Protein AF-A0A377UPU6-F1 (afdb_monomer)

Organism: Klebsiella pneumoniae (NCBI:txid573)

Structure (mmCIF, N/CA/C/O backbone):
data_AF-A0A377UPU6-F1
#
_entry.id   AF-A0A377UPU6-F1
#
loop_
_atom_site.group_PDB
_atom_site.id
_atom_site.type_symbol
_atom_site.label_atom_id
_atom_site.label_alt_id
_atom_site.label_comp_id
_atom_site.label_asym_id
_atom_site.label_entity_id
_atom_site.label_seq_id
_atom_site.pdbx_PDB_ins_code
_atom_site.Cartn_x
_atom_site.Cartn_y
_atom_site.Cartn_z
_atom_site.occupancy
_atom_site.B_iso_or_equiv
_atom_site.auth_seq_id
_atom_site.auth_comp_id
_atom_site.auth_asym_id
_atom_site.auth_atom_id
_atom_site.pdbx_PDB_model_num
ATOM 1 N N . MET A 1 1 ? 41.171 -8.285 -14.280 1.00 63.84 1 MET A N 1
ATOM 2 C CA . MET A 1 1 ? 39.808 -8.082 -14.825 1.00 63.84 1 MET A CA 1
ATOM 3 C C . MET A 1 1 ? 38.828 -9.268 -14.701 1.00 63.84 1 MET A C 1
ATOM 5 O O . MET A 1 1 ? 37.640 -8.982 -14.798 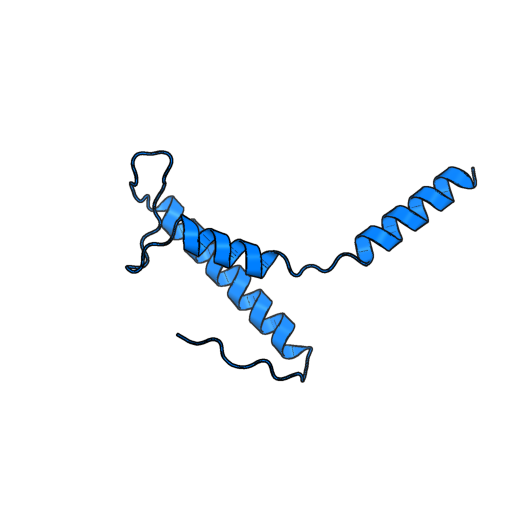1.00 63.84 1 MET A O 1
ATOM 9 N N . PRO A 1 2 ? 39.206 -10.543 -14.436 1.00 83.31 2 PRO A N 1
ATOM 10 C CA . PRO A 1 2 ? 38.221 -11.637 -14.441 1.00 83.31 2 PRO A CA 1
ATOM 11 C C . PRO A 1 2 ? 37.348 -11.668 -13.176 1.00 83.31 2 PRO A C 1
ATOM 13 O O . PRO A 1 2 ? 36.171 -11.991 -13.254 1.00 83.31 2 PRO A O 1
ATOM 16 N N . LEU A 1 3 ? 37.885 -11.244 -12.022 1.00 79.19 3 LEU A N 1
ATOM 17 C CA . LEU A 1 3 ? 37.156 -11.245 -10.748 1.00 79.19 3 LEU A CA 1
ATOM 18 C C . LEU A 1 3 ? 35.945 -10.294 -10.759 1.00 79.19 3 LEU A C 1
ATOM 20 O O . LEU A 1 3 ? 34.884 -10.640 -10.259 1.00 79.19 3 LEU A O 1
ATOM 24 N N . ARG A 1 4 ? 36.074 -9.114 -11.380 1.00 83.38 4 ARG A N 1
ATOM 25 C CA . ARG A 1 4 ? 34.969 -8.145 -11.500 1.00 83.38 4 ARG A CA 1
ATOM 26 C C . ARG A 1 4 ? 33.862 -8.657 -12.426 1.00 83.38 4 ARG A C 1
ATOM 28 O O . ARG A 1 4 ? 32.691 -8.500 -12.106 1.00 83.38 4 ARG A O 1
ATOM 35 N N . ALA A 1 5 ? 34.237 -9.298 -13.536 1.00 83.25 5 ALA A N 1
ATOM 36 C CA . ALA A 1 5 ? 33.288 -9.913 -14.461 1.00 83.25 5 ALA A CA 1
ATOM 37 C C . ALA A 1 5 ? 32.553 -11.098 -13.812 1.00 83.25 5 ALA A C 1
ATOM 39 O O . ALA A 1 5 ? 31.339 -11.207 -13.936 1.00 83.25 5 ALA A O 1
ATOM 40 N N . LEU A 1 6 ? 33.267 -11.932 -13.050 1.00 85.38 6 LEU A N 1
ATOM 41 C CA . LEU A 1 6 ? 32.685 -13.057 -12.320 1.00 85.38 6 LEU A CA 1
ATOM 42 C C . LEU A 1 6 ? 31.689 -12.592 -11.247 1.00 85.38 6 LEU A C 1
ATOM 44 O O . LEU A 1 6 ? 30.578 -13.109 -11.177 1.00 85.38 6 LEU A O 1
ATOM 48 N N . VAL A 1 7 ? 32.047 -11.571 -10.461 1.00 93.25 7 VAL A N 1
ATOM 49 C CA . VAL A 1 7 ? 31.134 -10.976 -9.471 1.00 93.25 7 VAL A CA 1
ATOM 50 C C . VAL A 1 7 ? 29.891 -10.398 -10.151 1.00 93.25 7 VAL A C 1
ATOM 52 O O . VAL A 1 7 ? 28.784 -10.638 -9.676 1.00 93.25 7 VAL A O 1
ATOM 55 N N . ALA A 1 8 ? 30.040 -9.700 -11.281 1.00 87.94 8 ALA A N 1
ATOM 56 C CA . ALA A 1 8 ? 28.899 -9.169 -12.026 1.00 87.94 8 ALA A CA 1
ATOM 57 C C . ALA A 1 8 ? 27.969 -10.287 -12.530 1.00 87.94 8 ALA A C 1
ATOM 59 O O . ALA A 1 8 ? 26.764 -10.213 -12.309 1.00 87.94 8 ALA A O 1
ATOM 60 N N . VAL A 1 9 ? 28.516 -11.357 -13.121 1.00 90.69 9 VAL A N 1
ATOM 61 C CA . VAL A 1 9 ? 27.728 -12.510 -13.598 1.00 90.69 9 VAL A CA 1
ATOM 62 C C . VAL A 1 9 ? 26.986 -13.192 -12.450 1.00 90.69 9 VAL A C 1
ATOM 64 O O . VAL A 1 9 ? 25.798 -13.486 -12.586 1.00 90.69 9 VAL A O 1
ATOM 67 N N . ILE A 1 10 ? 27.642 -13.398 -11.305 1.00 92.38 10 ILE A N 1
ATOM 68 C CA . ILE A 1 10 ? 27.007 -14.000 -10.125 1.00 92.38 10 ILE A CA 1
ATOM 69 C C . ILE A 1 10 ? 25.863 -13.112 -9.625 1.00 92.38 10 ILE A C 1
ATOM 71 O O . ILE A 1 10 ? 24.751 -13.601 -9.446 1.00 92.38 10 ILE A O 1
ATOM 75 N N . VAL A 1 11 ? 26.093 -11.805 -9.461 1.00 91.25 11 VAL A N 1
ATOM 76 C CA . VAL A 1 11 ? 25.066 -10.866 -8.979 1.00 91.25 11 VAL A CA 1
ATOM 77 C C . VAL A 1 11 ? 23.874 -10.809 -9.933 1.00 91.25 11 VAL A C 1
ATOM 79 O O . VAL A 1 11 ? 22.732 -10.919 -9.488 1.00 91.25 11 VAL A O 1
ATOM 82 N N . THR A 1 12 ? 24.107 -10.698 -11.243 1.00 88.75 12 THR A N 1
ATOM 83 C CA . THR A 1 12 ? 23.019 -10.660 -12.228 1.00 88.75 12 THR A CA 1
ATOM 84 C C . THR A 1 12 ? 22.230 -11.970 -12.245 1.00 88.75 12 THR A C 1
ATOM 86 O O . THR A 1 12 ? 21.002 -11.938 -12.269 1.00 88.75 12 THR A O 1
ATOM 89 N N . THR A 1 13 ? 22.905 -13.120 -12.163 1.00 86.31 13 THR A N 1
ATOM 90 C CA . THR A 1 13 ? 22.239 -14.434 -12.148 1.00 86.31 13 THR A CA 1
ATOM 91 C C . THR A 1 13 ? 21.401 -14.624 -10.882 1.00 86.31 13 THR A C 1
ATOM 93 O O . THR A 1 13 ? 20.253 -15.060 -10.961 1.00 86.31 13 THR A O 1
ATOM 96 N N . VAL A 1 14 ? 21.929 -14.230 -9.718 1.00 86.62 14 VAL A N 1
ATOM 97 C CA . VAL A 1 14 ? 21.212 -14.304 -8.435 1.00 86.62 14 VAL A CA 1
ATOM 98 C C . VAL A 1 14 ? 19.978 -13.399 -8.434 1.00 86.62 14 VAL A C 1
ATOM 100 O O . VAL A 1 14 ? 18.908 -13.846 -8.032 1.00 86.62 14 VAL A O 1
ATOM 103 N N . VAL A 1 15 ? 20.079 -12.163 -8.939 1.00 84.75 15 VAL A N 1
ATOM 104 C CA . VAL A 1 15 ? 18.944 -11.219 -9.021 1.00 84.75 15 VAL A CA 1
ATOM 105 C C . VAL A 1 15 ? 17.809 -11.752 -9.902 1.00 84.75 15 VAL A C 1
ATOM 107 O O . VAL A 1 15 ? 16.638 -11.533 -9.593 1.00 84.75 15 VAL A O 1
ATOM 110 N N . MET A 1 16 ? 18.133 -12.480 -10.972 1.00 80.06 16 MET A N 1
AT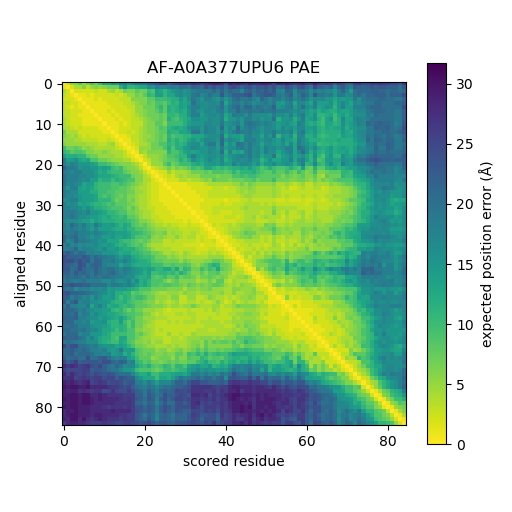OM 111 C CA . MET A 1 16 ? 17.130 -13.081 -11.857 1.00 80.06 16 MET A CA 1
ATOM 112 C C . MET A 1 16 ? 16.452 -14.319 -11.250 1.00 80.06 16 MET A C 1
ATOM 114 O O . MET A 1 16 ? 15.332 -14.638 -11.643 1.00 80.06 16 MET A O 1
ATOM 118 N N . LEU A 1 17 ? 17.091 -14.990 -10.282 1.00 78.12 17 LEU A N 1
ATOM 119 C CA . LEU A 1 17 ? 16.547 -16.176 -9.611 1.00 78.12 17 LEU A CA 1
ATOM 120 C C . LEU A 1 17 ? 15.634 -15.865 -8.411 1.00 78.12 17 LEU A C 1
ATOM 122 O O . LEU A 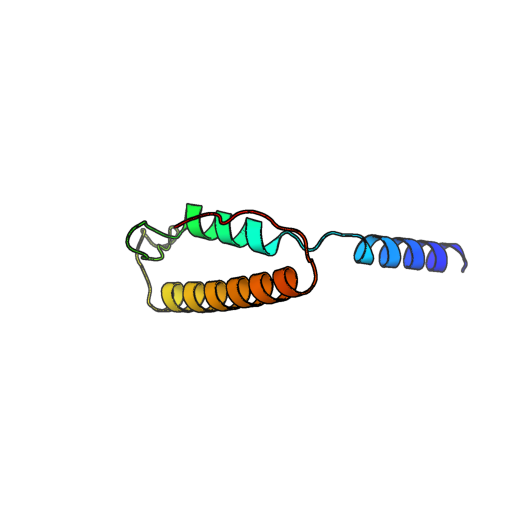1 17 ? 15.007 -16.785 -7.887 1.00 78.12 17 LEU A O 1
ATOM 126 N N . VAL A 1 18 ? 15.535 -14.610 -7.958 1.00 78.19 18 VAL A N 1
ATOM 127 C CA . VAL A 1 18 ? 14.688 -14.260 -6.804 1.00 78.19 18 VAL A CA 1
ATOM 128 C C . VAL A 1 18 ? 13.198 -14.359 -7.179 1.00 78.19 18 VAL A C 1
ATOM 130 O O . VAL A 1 18 ? 12.741 -13.634 -8.070 1.00 78.19 18 VAL A O 1
ATOM 133 N N . PRO A 1 19 ? 12.392 -15.191 -6.488 1.00 70.25 19 PRO A N 1
ATOM 134 C CA . PRO A 1 19 ? 10.956 -15.268 -6.736 1.00 70.25 19 PRO A CA 1
ATOM 135 C C . PRO A 1 19 ? 10.251 -13.942 -6.408 1.00 70.25 19 PRO A C 1
ATOM 137 O O . PRO A 1 19 ? 10.332 -13.440 -5.289 1.00 70.25 19 PRO A O 1
ATOM 140 N N . ARG A 1 20 ? 9.475 -13.400 -7.356 1.00 69.25 20 ARG A N 1
ATOM 141 C CA . ARG A 1 20 ? 8.675 -12.165 -7.188 1.00 69.25 20 ARG A CA 1
ATOM 142 C C . ARG A 1 20 ? 7.328 -12.383 -6.467 1.00 69.25 20 ARG A C 1
ATOM 144 O O . ARG A 1 20 ? 6.354 -11.696 -6.752 1.00 69.25 20 ARG A O 1
ATOM 151 N N . ALA A 1 21 ? 7.250 -13.314 -5.517 1.00 66.50 21 ALA A N 1
ATOM 152 C CA . ALA A 1 21 ? 5.999 -13.656 -4.817 1.00 66.50 21 ALA A CA 1
ATOM 153 C C . ALA A 1 21 ? 5.633 -12.701 -3.654 1.00 66.50 21 ALA A C 1
ATOM 155 O O . ALA A 1 21 ? 4.689 -12.942 -2.902 1.00 66.50 21 ALA A O 1
ATOM 156 N N . TRP A 1 22 ? 6.377 -11.608 -3.464 1.00 70.88 22 TRP A N 1
ATOM 157 C CA . TRP A 1 22 ? 6.189 -10.713 -2.315 1.00 70.88 22 TRP A CA 1
ATOM 158 C C . TRP A 1 22 ? 4.986 -9.771 -2.440 1.00 70.88 22 TRP A C 1
ATOM 160 O O . TRP A 1 22 ? 4.534 -9.239 -1.433 1.00 70.88 22 TRP A O 1
ATOM 170 N N . ALA A 1 23 ? 4.454 -9.555 -3.646 1.00 70.81 23 ALA A N 1
ATOM 171 C CA . ALA A 1 23 ? 3.359 -8.605 -3.855 1.00 70.81 23 ALA A CA 1
ATOM 172 C C . ALA A 1 23 ? 2.059 -9.052 -3.161 1.00 70.81 23 ALA A C 1
ATOM 174 O O . ALA A 1 23 ? 1.421 -8.252 -2.480 1.00 70.81 23 ALA A O 1
ATOM 175 N N . ASP A 1 24 ? 1.705 -10.335 -3.274 1.00 71.81 24 ASP A N 1
ATOM 176 C CA . ASP A 1 24 ? 0.520 -10.898 -2.618 1.00 71.81 24 ASP A CA 1
ATOM 177 C C . ASP A 1 24 ?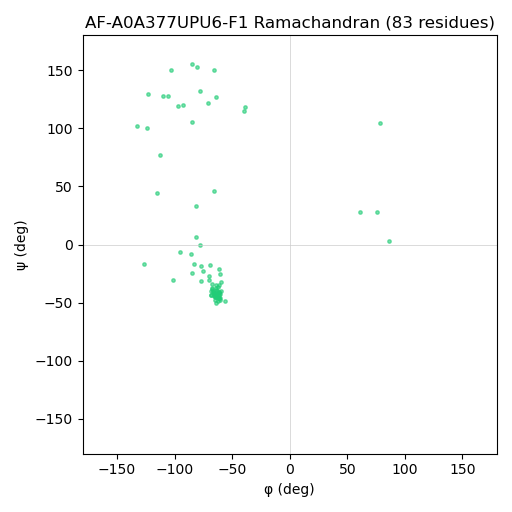 0.639 -10.871 -1.096 1.00 71.81 24 ASP A C 1
ATOM 179 O O . ASP A 1 24 ? -0.272 -10.430 -0.400 1.00 71.81 24 ASP A O 1
ATOM 183 N N . THR A 1 25 ? 1.794 -11.276 -0.569 1.00 81.56 25 THR A N 1
ATOM 184 C CA . THR A 1 25 ? 2.029 -11.279 0.881 1.00 81.56 25 THR A CA 1
ATOM 185 C C . THR A 1 25 ? 2.080 -9.866 1.464 1.00 81.56 25 THR A C 1
ATOM 187 O O . THR A 1 25 ? 1.618 -9.651 2.585 1.00 81.56 25 THR A O 1
ATOM 190 N N . ALA A 1 26 ? 2.589 -8.883 0.715 1.00 83.62 26 ALA A N 1
ATOM 191 C CA . ALA A 1 26 ? 2.567 -7.480 1.117 1.00 83.62 26 ALA A CA 1
ATOM 192 C C . ALA A 1 26 ? 1.139 -6.911 1.156 1.00 83.62 26 ALA A C 1
ATOM 194 O O . ALA A 1 26 ? 0.805 -6.194 2.099 1.00 83.62 26 ALA A O 1
ATOM 195 N N . TRP A 1 27 ? 0.286 -7.264 0.187 1.00 84.44 27 TRP A N 1
ATOM 196 C CA . TRP A 1 27 ? -1.119 -6.848 0.179 1.00 84.44 27 TRP A CA 1
ATOM 197 C C . TRP A 1 27 ? -1.911 -7.437 1.351 1.00 84.44 27 TRP A C 1
ATOM 199 O O . TRP A 1 27 ? -2.628 -6.706 2.032 1.00 84.44 27 TRP A O 1
ATOM 209 N N . GLU A 1 28 ? -1.740 -8.727 1.652 1.00 86.69 28 GLU A N 1
ATOM 210 C CA . GLU A 1 28 ? -2.397 -9.346 2.813 1.00 86.69 28 GLU A CA 1
ATOM 211 C C . GLU A 1 28 ? -1.955 -8.700 4.134 1.00 86.69 28 GLU A C 1
ATOM 213 O O . GLU A 1 28 ? -2.785 -8.402 4.993 1.00 86.69 28 GLU A O 1
ATOM 218 N N . ARG A 1 29 ? -0.661 -8.384 4.275 1.00 87.12 29 ARG A N 1
ATOM 219 C CA . ARG A 1 29 ? -0.145 -7.643 5.439 1.00 87.12 29 ARG A CA 1
ATOM 220 C C . ARG A 1 29 ? -0.700 -6.224 5.528 1.00 87.12 29 ARG A C 1
ATOM 222 O O . ARG A 1 29 ? -0.961 -5.751 6.631 1.00 87.12 29 ARG A O 1
ATOM 229 N N . TYR A 1 30 ? -0.869 -5.551 4.391 1.00 87.12 30 TYR A N 1
ATOM 230 C CA . TYR A 1 30 ? -1.468 -4.220 4.335 1.00 87.12 30 TYR A CA 1
ATOM 231 C C . TYR A 1 30 ? -2.928 -4.258 4.799 1.00 87.12 30 TYR A C 1
ATOM 233 O O . TYR A 1 30 ? -3.292 -3.514 5.710 1.00 87.12 30 TYR A O 1
ATOM 241 N N . LYS A 1 31 ? -3.737 -5.179 4.256 1.00 87.12 31 LYS A N 1
ATOM 242 C CA . LYS A 1 31 ? -5.128 -5.369 4.692 1.00 87.12 31 LYS A CA 1
ATOM 243 C C . LYS A 1 31 ? -5.209 -5.659 6.188 1.00 87.12 31 LYS A C 1
ATOM 245 O O . LYS A 1 31 ? -5.938 -4.977 6.892 1.00 87.12 31 LYS A O 1
ATOM 250 N N . ALA A 1 32 ? -4.396 -6.592 6.685 1.00 87.88 32 ALA A N 1
ATOM 251 C CA . ALA A 1 32 ? -4.401 -6.979 8.095 1.00 87.88 32 ALA A CA 1
ATOM 252 C C . ALA A 1 32 ? -4.074 -5.827 9.062 1.00 87.88 32 ALA A C 1
ATOM 254 O O . ALA A 1 32 ? -4.458 -5.883 10.227 1.00 87.88 32 ALA A O 1
ATOM 255 N N . ARG A 1 33 ? -3.340 -4.804 8.606 1.00 85.62 33 ARG A N 1
ATOM 256 C CA . ARG A 1 33 ? -2.884 -3.703 9.463 1.00 85.62 33 ARG A CA 1
ATOM 257 C C . ARG A 1 33 ? -3.709 -2.427 9.322 1.00 85.62 33 ARG A C 1
ATOM 259 O O . ARG A 1 33 ? -3.799 -1.682 10.291 1.00 85.62 33 ARG A O 1
ATOM 266 N N . PHE A 1 34 ? -4.275 -2.170 8.144 1.00 85.81 34 PHE A N 1
ATOM 267 C CA . PHE A 1 34 ? -4.896 -0.880 7.827 1.00 85.81 34 PHE A CA 1
ATOM 268 C C . PHE A 1 34 ? -6.336 -0.984 7.326 1.00 85.81 34 PHE A C 1
ATOM 270 O O . PHE A 1 34 ? -7.032 0.028 7.335 1.00 85.81 34 PHE A O 1
ATOM 277 N N . MET A 1 35 ? -6.795 -2.161 6.887 1.00 86.25 35 MET A N 1
ATOM 278 C CA . MET A 1 35 ? -8.156 -2.346 6.384 1.00 86.25 35 MET A CA 1
ATOM 279 C C . MET A 1 35 ? -9.055 -2.901 7.483 1.00 86.25 35 MET A C 1
ATOM 281 O O . MET A 1 35 ? -8.841 -3.992 8.007 1.00 86.25 35 MET A O 1
ATOM 285 N N . MET A 1 36 ? -10.079 -2.129 7.813 1.00 85.88 36 MET A N 1
ATOM 286 C CA . MET A 1 36 ? -11.121 -2.501 8.756 1.00 85.88 36 MET A CA 1
ATOM 287 C C . MET A 1 36 ? -12.213 -3.328 8.023 1.00 85.88 36 MET A C 1
ATOM 289 O O . MET A 1 36 ? -12.326 -3.218 6.796 1.00 85.88 36 MET A O 1
ATOM 293 N N . PRO A 1 37 ? -12.999 -4.195 8.701 1.00 82.75 37 PRO A N 1
ATOM 294 C CA . PRO A 1 37 ? -13.963 -5.089 8.034 1.00 82.75 37 PRO A CA 1
ATOM 295 C C . PRO A 1 37 ? -15.072 -4.383 7.241 1.00 82.75 37 PRO A C 1
ATOM 297 O O . PRO A 1 37 ? -15.674 -4.979 6.354 1.00 82.75 37 PRO A O 1
ATOM 300 N N . ASP A 1 38 ?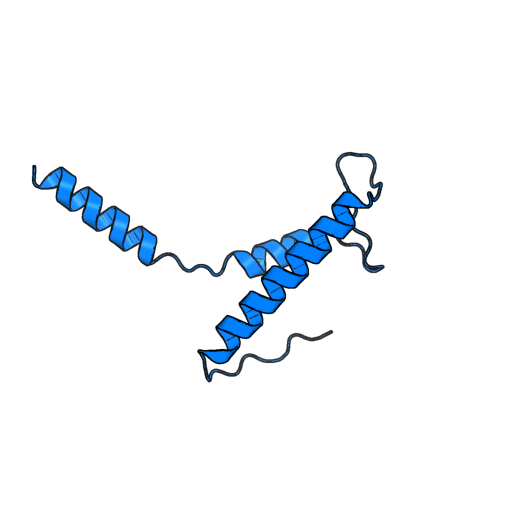 -15.332 -3.115 7.548 1.00 83.62 38 ASP A N 1
ATOM 301 C CA . ASP A 1 38 ? -16.245 -2.217 6.833 1.00 83.62 38 ASP A CA 1
ATOM 302 C C . ASP A 1 38 ? -15.647 -1.656 5.523 1.00 83.62 38 ASP A C 1
ATOM 304 O O . ASP A 1 38 ? -16.307 -0.900 4.814 1.00 83.62 38 ASP A O 1
ATOM 308 N N . GLY A 1 39 ? -14.401 -2.014 5.188 1.00 81.62 39 GLY A N 1
ATOM 309 C CA . GLY A 1 39 ? -13.683 -1.546 4.000 1.00 81.62 39 GLY A CA 1
ATOM 310 C C . GLY A 1 39 ? -12.951 -0.218 4.197 1.00 81.62 39 GLY A C 1
ATOM 311 O O . GLY A 1 39 ? -12.337 0.300 3.260 1.00 81.62 39 GLY A O 1
ATOM 312 N N . ARG A 1 40 ? -12.980 0.336 5.412 1.00 85.25 40 ARG A N 1
ATOM 313 C CA . ARG A 1 40 ? -12.341 1.606 5.742 1.00 85.25 40 ARG A CA 1
ATOM 314 C C . ARG A 1 40 ? -10.834 1.419 5.929 1.00 85.25 40 ARG A C 1
ATOM 316 O O . ARG A 1 40 ? -10.387 0.532 6.653 1.00 85.25 40 ARG A O 1
ATOM 323 N N . ILE A 1 41 ? -10.048 2.292 5.299 1.00 85.06 41 ILE A N 1
ATOM 324 C CA . ILE A 1 41 ? -8.590 2.328 5.466 1.00 85.06 41 ILE A CA 1
ATOM 325 C C . ILE A 1 41 ? -8.234 3.310 6.571 1.00 85.06 41 ILE A C 1
ATOM 327 O O . ILE A 1 41 ? -8.563 4.495 6.479 1.00 85.06 41 ILE A O 1
ATOM 331 N N . ILE A 1 42 ? -7.585 2.822 7.619 1.00 84.81 42 ILE A N 1
ATOM 332 C CA . ILE A 1 42 ? -7.283 3.590 8.823 1.00 84.81 42 ILE A CA 1
ATOM 333 C C . ILE A 1 42 ? -5.807 3.954 8.864 1.00 84.81 42 ILE A C 1
ATOM 335 O O . ILE A 1 42 ? -4.938 3.087 8.767 1.00 84.81 42 ILE A O 1
ATOM 339 N N . ASP A 1 43 ? -5.535 5.244 9.055 1.00 80.00 43 ASP A N 1
ATOM 340 C CA . ASP A 1 43 ? -4.191 5.724 9.339 1.00 80.00 43 ASP A CA 1
ATOM 341 C C . ASP A 1 43 ? -3.907 5.628 10.845 1.00 80.00 43 ASP A C 1
ATOM 343 O O . ASP A 1 43 ? -4.401 6.414 11.659 1.00 80.00 43 ASP A O 1
ATOM 347 N N . THR A 1 44 ? -3.088 4.647 11.219 1.00 78.38 44 THR A N 1
ATOM 348 C CA . THR A 1 44 ? -2.677 4.421 12.610 1.00 78.38 44 THR A CA 1
ATOM 349 C C . THR A 1 44 ? -1.745 5.505 13.157 1.00 78.38 44 THR A C 1
ATOM 351 O O . THR A 1 44 ? -1.575 5.592 14.371 1.00 78.38 44 THR A O 1
ATOM 354 N N . ALA A 1 45 ? -1.115 6.314 12.298 1.00 76.75 45 ALA A N 1
ATOM 355 C CA . ALA A 1 45 ? -0.189 7.366 12.716 1.00 76.75 45 ALA A CA 1
ATOM 356 C C . ALA A 1 45 ? -0.904 8.675 13.088 1.00 76.75 45 ALA A C 1
ATOM 358 O O . ALA A 1 45 ? -0.381 9.437 13.898 1.00 76.75 45 ALA A O 1
ATOM 359 N N . ASN A 1 46 ? -2.109 8.916 12.558 1.00 77.44 46 ASN A N 1
ATOM 360 C CA . ASN A 1 46 ? -2.855 10.162 12.758 1.00 77.44 46 ASN A CA 1
ATOM 361 C C . ASN A 1 46 ? -4.176 9.958 13.530 1.00 77.44 46 ASN A C 1
ATOM 363 O O . ASN A 1 46 ? -5.226 10.475 13.155 1.00 77.44 46 ASN A O 1
ATOM 367 N N . GLY A 1 47 ? -4.144 9.162 14.605 1.00 77.75 47 GLY A N 1
ATOM 368 C CA . GLY A 1 47 ? -5.297 8.988 15.500 1.00 77.75 47 GLY A CA 1
ATOM 369 C C . GLY A 1 47 ? -6.417 8.095 14.955 1.00 77.75 47 GLY A C 1
ATOM 370 O O . GLY A 1 47 ? -7.573 8.271 15.331 1.00 77.75 47 GLY A O 1
ATOM 371 N N . ASN A 1 48 ? -6.096 7.132 14.084 1.00 76.94 48 ASN A N 1
ATOM 372 C CA . ASN A 1 48 ? -7.052 6.199 13.473 1.00 76.94 48 ASN A CA 1
ATOM 373 C C . ASN A 1 48 ? -8.144 6.877 12.618 1.00 76.94 48 ASN A C 1
ATOM 375 O O . ASN A 1 48 ? -9.259 6.359 12.455 1.00 76.94 48 ASN A O 1
ATOM 379 N N . VAL A 1 49 ? -7.831 8.038 12.044 1.00 77.81 49 VAL A N 1
ATOM 380 C CA . VAL A 1 49 ? -8.702 8.736 11.094 1.00 77.81 49 VAL A CA 1
ATOM 381 C C . VAL A 1 49 ? -8.546 8.114 9.704 1.00 77.81 49 VAL A C 1
ATOM 383 O O . VAL A 1 49 ? -7.524 7.515 9.371 1.00 77.81 49 VAL A O 1
ATOM 386 N N . SER A 1 50 ? -9.594 8.211 8.887 1.00 77.81 50 SER A N 1
ATOM 387 C CA . SER A 1 50 ? -9.538 7.790 7.486 1.00 77.81 50 SER A CA 1
ATOM 388 C C . SER A 1 50 ? -9.592 8.989 6.571 1.00 77.81 50 SER A C 1
ATOM 390 O O . SER A 1 50 ? -10.504 9.807 6.659 1.00 77.81 50 SER A O 1
ATOM 392 N N . HIS A 1 51 ? -8.625 9.047 5.668 1.00 77.56 51 HIS A N 1
ATOM 393 C CA . HIS A 1 51 ? -8.514 10.080 4.653 1.00 77.56 51 HIS A CA 1
ATOM 394 C C . HIS A 1 51 ? -8.979 9.530 3.302 1.00 77.56 51 HIS A C 1
ATOM 396 O O . HIS A 1 51 ? -8.830 8.340 3.012 1.00 77.56 51 HIS A O 1
ATOM 402 N N . THR A 1 52 ? -9.524 10.401 2.454 1.00 82.00 52 THR A N 1
ATOM 403 C CA . THR A 1 52 ? -9.891 10.060 1.068 1.00 82.00 52 THR A CA 1
ATOM 404 C C . THR A 1 52 ? -8.678 9.587 0.262 1.00 82.00 52 THR A C 1
ATOM 406 O O . THR 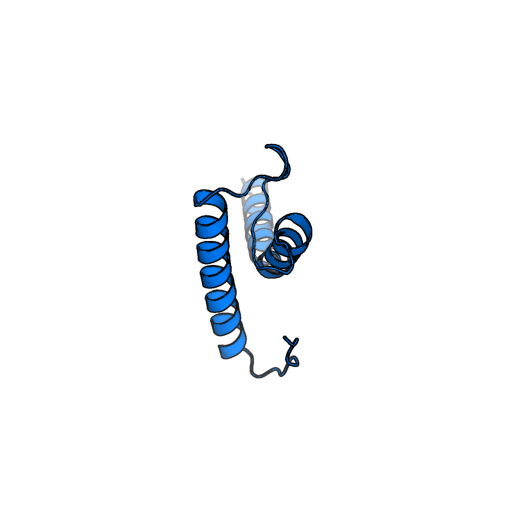A 1 52 ? -8.799 8.685 -0.563 1.00 82.00 52 THR A O 1
ATOM 409 N N . GLU A 1 53 ? -7.496 10.125 0.566 1.00 81.94 53 GLU A N 1
ATOM 410 C CA . GLU A 1 53 ? -6.215 9.713 -0.014 1.00 81.94 53 GLU A CA 1
ATOM 411 C C . GLU A 1 53 ? -5.888 8.238 0.272 1.00 81.94 53 GLU A C 1
ATOM 413 O O . GLU A 1 53 ? -5.590 7.479 -0.650 1.00 81.94 53 GLU A O 1
ATOM 418 N N . GLY A 1 54 ? -6.024 7.799 1.528 1.00 78.38 54 GLY A N 1
ATOM 419 C CA . GLY A 1 54 ? -5.768 6.410 1.919 1.00 78.38 54 GLY A CA 1
ATOM 420 C C . GLY A 1 54 ? -6.729 5.420 1.255 1.00 78.38 54 GLY A C 1
ATOM 421 O O . GLY A 1 54 ? -6.322 4.326 0.861 1.00 78.38 54 GLY A O 1
ATOM 422 N N . GLN A 1 55 ? -7.987 5.824 1.054 1.00 83.00 55 GLN A N 1
ATOM 423 C CA . GLN A 1 55 ? -8.966 5.009 0.330 1.00 83.00 55 GLN A CA 1
ATOM 424 C C . GLN A 1 55 ? -8.631 4.896 -1.163 1.00 83.00 55 GLN A C 1
ATOM 426 O O . GLN A 1 55 ? -8.660 3.798 -1.722 1.00 83.00 55 GLN A O 1
ATOM 431 N N . GLY A 1 56 ? -8.238 6.005 -1.800 1.00 83.62 56 GLY A N 1
ATOM 432 C CA . GLY A 1 56 ? -7.779 5.995 -3.190 1.00 83.62 56 GLY A CA 1
ATOM 433 C C . GLY A 1 56 ? -6.532 5.128 -3.385 1.00 83.62 56 GLY A C 1
ATOM 434 O O . GLY A 1 56 ? -6.451 4.354 -4.342 1.00 83.62 56 GLY A O 1
ATOM 435 N N . PHE A 1 57 ? -5.588 5.185 -2.442 1.00 84.62 57 PHE A N 1
ATOM 436 C CA . PHE A 1 57 ? -4.371 4.375 -2.492 1.00 84.62 57 PHE A CA 1
ATOM 437 C C . PHE A 1 57 ? -4.670 2.874 -2.401 1.00 84.62 57 PHE A C 1
ATOM 439 O O . PHE A 1 57 ? -4.162 2.089 -3.208 1.00 84.62 57 PHE A O 1
ATOM 446 N N . ALA A 1 58 ? -5.545 2.469 -1.476 1.00 84.31 58 ALA A N 1
ATOM 447 C CA . ALA A 1 58 ? -5.966 1.076 -1.364 1.00 84.31 58 ALA A CA 1
ATOM 448 C C . ALA A 1 58 ? -6.685 0.581 -2.629 1.00 84.31 58 ALA A C 1
ATOM 450 O O . ALA A 1 58 ? -6.453 -0.552 -3.052 1.00 84.31 58 ALA A O 1
ATOM 451 N N . MET A 1 59 ? -7.487 1.432 -3.282 1.00 84.81 59 MET A N 1
ATOM 452 C CA . MET A 1 59 ? -8.160 1.081 -4.536 1.00 84.81 59 MET A CA 1
ATOM 453 C C . MET A 1 59 ? -7.159 0.822 -5.673 1.00 84.81 59 MET A C 1
ATOM 455 O O . MET A 1 59 ? -7.265 -0.185 -6.377 1.00 84.81 59 MET A O 1
ATOM 459 N N . LEU A 1 60 ? -6.137 1.670 -5.822 1.00 86.25 60 LEU A N 1
ATOM 460 C CA . LEU A 1 60 ? -5.082 1.468 -6.824 1.00 86.25 60 LEU A CA 1
ATOM 461 C C . LEU A 1 60 ? -4.277 0.187 -6.564 1.00 86.25 60 LEU A C 1
ATOM 463 O O . LEU A 1 60 ? -3.955 -0.554 -7.501 1.00 86.25 60 LEU A O 1
ATOM 467 N N . LEU A 1 61 ? -3.977 -0.095 -5.294 1.00 83.81 61 LEU A N 1
ATOM 468 C CA . LEU A 1 61 ? -3.242 -1.294 -4.896 1.00 83.81 61 LEU A CA 1
ATOM 469 C C . LEU A 1 61 ? -4.064 -2.567 -5.165 1.00 83.81 61 LEU A C 1
ATOM 471 O O . LEU A 1 61 ? -3.531 -3.531 -5.722 1.00 83.81 61 LEU A O 1
ATOM 475 N N . ALA A 1 62 ? -5.371 -2.530 -4.879 1.00 84.00 62 ALA A N 1
ATOM 476 C CA . ALA A 1 62 ? -6.318 -3.607 -5.165 1.00 84.00 62 ALA A CA 1
ATOM 477 C C . ALA A 1 62 ? -6.437 -3.904 -6.673 1.00 84.00 62 ALA A C 1
ATOM 479 O O . ALA A 1 62 ? -6.437 -5.067 -7.087 1.00 84.00 62 ALA A O 1
ATOM 480 N N . VAL A 1 63 ? -6.471 -2.871 -7.521 1.00 86.62 63 VAL A N 1
ATOM 481 C CA . VAL A 1 63 ? -6.493 -3.047 -8.984 1.00 86.62 63 VAL A CA 1
ATOM 482 C C . VAL A 1 63 ? -5.196 -3.688 -9.472 1.00 86.62 63 VAL A C 1
ATOM 484 O O . VAL A 1 63 ? -5.229 -4.674 -10.213 1.00 86.62 63 VAL A O 1
ATOM 487 N N . ARG A 1 64 ? -4.041 -3.184 -9.018 1.00 83.50 64 ARG A N 1
ATOM 488 C CA . ARG A 1 64 ? -2.735 -3.728 -9.412 1.00 83.50 64 ARG A CA 1
ATOM 489 C C . ARG A 1 64 ? -2.583 -5.195 -9.009 1.00 83.50 64 ARG A C 1
ATOM 491 O O . ARG A 1 64 ? -2.157 -5.993 -9.844 1.00 83.50 64 ARG A O 1
ATOM 498 N N . ILE A 1 65 ? -2.939 -5.563 -7.776 1.00 82.12 65 ILE A N 1
ATOM 499 C CA . ILE A 1 65 ? -2.803 -6.953 -7.317 1.00 82.12 65 ILE A CA 1
ATOM 500 C C . ILE A 1 65 ? -3.773 -7.888 -8.050 1.00 82.12 65 ILE A C 1
ATOM 502 O O . ILE A 1 65 ? -3.379 -8.977 -8.462 1.00 82.12 65 ILE A O 1
ATOM 506 N N . THR A 1 66 ? -5.001 -7.435 -8.318 1.00 80.38 66 THR A N 1
ATOM 507 C CA . THR A 1 66 ? -6.004 -8.219 -9.057 1.00 80.38 66 THR A CA 1
ATOM 508 C C . THR A 1 66 ? -5.559 -8.491 -10.495 1.00 80.38 66 THR A C 1
ATOM 510 O O . THR A 1 66 ? -5.640 -9.626 -10.969 1.00 80.38 66 THR A O 1
ATOM 513 N N . ILE A 1 67 ? -5.027 -7.477 -11.188 1.00 75.75 67 ILE A N 1
ATOM 514 C CA . ILE A 1 67 ? -4.507 -7.629 -12.556 1.00 75.75 67 ILE A CA 1
ATOM 515 C C . ILE A 1 67 ? -3.304 -8.583 -12.580 1.00 75.75 67 ILE A C 1
ATOM 517 O O . ILE A 1 67 ? -3.235 -9.462 -13.442 1.00 75.75 67 ILE A O 1
ATOM 521 N N . VAL A 1 68 ? -2.379 -8.455 -11.621 1.00 72.12 68 VAL A N 1
ATOM 522 C CA . VAL A 1 68 ? -1.210 -9.345 -11.513 1.00 72.12 68 VAL A CA 1
ATOM 523 C C . VAL A 1 68 ? -1.636 -10.792 -11.254 1.00 72.12 68 VAL A C 1
ATOM 525 O O . VAL A 1 68 ? -1.153 -11.679 -11.956 1.00 72.12 68 VAL A O 1
ATOM 528 N N . ARG A 1 69 ? -2.588 -11.035 -10.339 1.00 67.00 69 ARG A N 1
ATOM 529 C CA . ARG A 1 69 ? -3.140 -12.380 -10.082 1.00 67.00 69 ARG A CA 1
ATOM 530 C C . ARG A 1 69 ? -3.782 -13.001 -11.319 1.00 67.00 69 ARG A C 1
ATOM 532 O O . ARG A 1 69 ? -3.614 -14.191 -11.575 1.00 67.00 69 ARG A O 1
ATOM 539 N N . ARG A 1 70 ? -4.505 -12.207 -12.113 1.00 61.16 70 ARG A N 1
ATOM 540 C CA . ARG A 1 70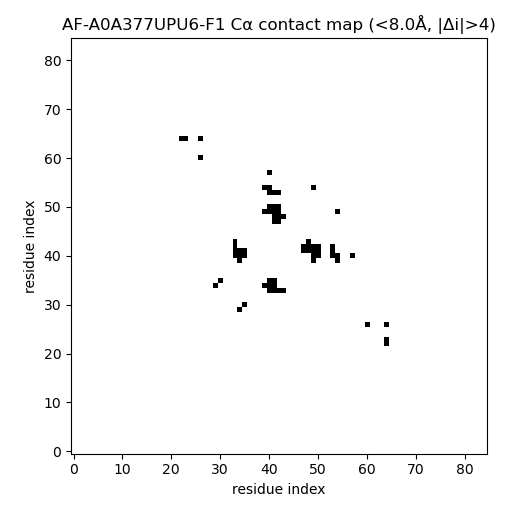 ? -5.141 -12.702 -13.342 1.00 61.16 70 ARG A CA 1
ATOM 541 C C . ARG A 1 70 ? -4.107 -13.077 -14.407 1.00 61.16 70 ARG A C 1
ATOM 543 O O . ARG A 1 70 ? -4.275 -14.079 -15.096 1.00 61.16 70 ARG A O 1
ATOM 550 N N . SER A 1 71 ? -3.026 -12.303 -14.507 1.00 58.88 71 SER A N 1
ATOM 551 C CA . SER A 1 71 ? -1.931 -12.561 -15.447 1.00 58.88 71 SER A CA 1
ATOM 552 C C . SER A 1 71 ? -1.130 -13.819 -15.080 1.00 58.88 71 SER A C 1
ATOM 554 O O . SER A 1 71 ? -0.876 -14.663 -15.939 1.00 58.88 71 SER A O 1
ATOM 556 N N . THR A 1 72 ? -0.807 -14.018 -13.796 1.00 59.31 72 THR A N 1
ATOM 557 C CA . THR A 1 72 ? -0.095 -15.225 -13.331 1.00 59.31 72 THR A CA 1
ATOM 558 C C . THR A 1 72 ? -0.962 -16.484 -13.393 1.00 59.31 72 THR A C 1
ATOM 560 O O . THR A 1 72 ? -0.442 -17.567 -13.659 1.00 59.31 72 THR A O 1
ATOM 563 N N . SER A 1 73 ? -2.284 -16.353 -13.231 1.00 54.25 73 SER A N 1
ATOM 564 C CA . SER A 1 73 ? -3.228 -17.469 -13.373 1.00 54.25 73 SER A CA 1
ATOM 565 C C . SER A 1 73 ? -3.383 -17.959 -14.817 1.00 54.25 73 SER A C 1
ATOM 567 O O . SER A 1 73 ? -3.706 -19.126 -15.019 1.00 54.25 73 SER A O 1
ATOM 569 N N . CYS A 1 74 ? -3.171 -17.106 -15.825 1.00 53.38 74 CYS A N 1
ATOM 570 C CA . CYS A 1 74 ? -3.386 -17.472 -17.231 1.00 53.38 74 CYS A CA 1
ATOM 571 C C . CYS A 1 74 ? -2.188 -18.215 -17.858 1.00 53.38 74 CYS A C 1
ATOM 573 O O . CYS A 1 74 ? -2.339 -18.854 -18.895 1.00 53.38 74 CYS A O 1
ATOM 575 N N . GLY A 1 75 ? -1.005 -18.158 -17.231 1.00 49.88 75 GLY A N 1
ATOM 576 C CA . GLY A 1 75 ? 0.212 -18.841 -17.697 1.00 49.88 75 GLY A CA 1
ATOM 577 C C . GLY A 1 75 ? 0.474 -20.211 -17.062 1.00 49.88 75 GLY A C 1
ATOM 578 O O . GLY A 1 75 ? 1.405 -20.904 -17.463 1.00 49.88 75 GLY A O 1
ATOM 579 N N . SER A 1 76 ? -0.318 -20.618 -16.071 1.00 49.47 76 SER A N 1
ATOM 580 C CA . SER A 1 76 ? -0.098 -21.854 -15.322 1.00 49.47 76 SER A CA 1
ATOM 581 C C . SER A 1 76 ? -1.409 -22.618 -15.223 1.00 49.47 76 SER A C 1
ATOM 583 O O . SER A 1 76 ? -2.248 -22.305 -14.384 1.00 49.47 76 SER A O 1
ATOM 585 N N . GLY A 1 77 ? -1.570 -23.653 -16.054 1.00 48.84 77 GLY A N 1
ATOM 586 C CA . GLY A 1 77 ? -2.631 -24.666 -15.955 1.00 48.84 77 GLY A CA 1
ATOM 587 C C . GLY A 1 77 ? -2.516 -25.531 -14.693 1.00 48.84 77 GLY A C 1
ATOM 588 O O . GLY A 1 77 ? -2.586 -26.754 -14.761 1.00 48.84 77 GLY A O 1
ATOM 589 N N . ARG A 1 78 ? -2.286 -24.907 -13.535 1.00 44.56 78 ARG A N 1
ATOM 590 C CA . ARG A 1 78 ? -2.198 -25.547 -12.229 1.00 44.56 78 ARG A CA 1
ATOM 591 C C . ARG A 1 78 ? -3.213 -24.890 -11.307 1.00 44.56 78 ARG A C 1
ATOM 593 O O . ARG A 1 78 ? -3.000 -23.807 -10.770 1.00 44.56 78 ARG A O 1
ATOM 600 N N . THR A 1 79 ? -4.328 -25.593 -11.171 1.00 55.72 79 THR A N 1
ATOM 601 C CA . THR A 1 79 ? -5.362 -25.422 -10.155 1.00 55.72 79 THR A CA 1
ATOM 602 C C . THR A 1 79 ? -4.743 -25.122 -8.790 1.00 55.72 79 THR A C 1
ATOM 604 O O . THR A 1 79 ? -4.076 -25.978 -8.212 1.00 55.72 79 TH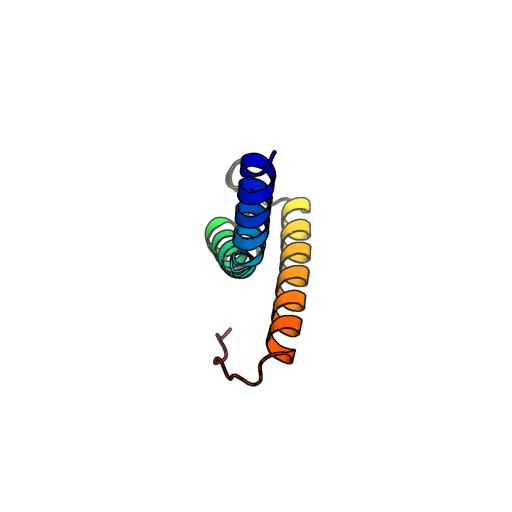R A O 1
ATOM 607 N N . THR A 1 80 ? -4.982 -23.926 -8.262 1.00 49.28 80 THR A N 1
ATOM 608 C CA . THR A 1 80 ? -4.895 -23.667 -6.820 1.00 49.28 80 THR A CA 1
ATOM 609 C C . THR A 1 80 ? -6.259 -23.124 -6.409 1.00 49.28 80 THR A C 1
ATOM 611 O O . THR A 1 80 ? -6.797 -22.281 -7.133 1.00 49.28 80 THR A O 1
ATOM 614 N N . PRO A 1 81 ? -6.881 -23.682 -5.356 1.00 40.06 81 PRO A N 1
ATOM 615 C CA . PRO A 1 81 ? -8.293 -23.484 -5.087 1.00 40.06 81 PRO A CA 1
ATOM 616 C C . PRO A 1 81 ? -8.582 -22.030 -4.739 1.00 40.06 81 PRO A C 1
ATOM 618 O O . PRO A 1 81 ? -7.750 -21.317 -4.179 1.00 40.06 81 PRO A O 1
ATOM 621 N N . ALA A 1 82 ? -9.800 -21.630 -5.085 1.00 47.44 82 ALA A N 1
ATOM 622 C CA . ALA A 1 82 ? -10.457 -20.457 -4.558 1.00 47.44 82 ALA A CA 1
ATOM 623 C C . ALA A 1 82 ? -10.159 -20.294 -3.059 1.00 47.44 82 ALA A C 1
ATOM 625 O O . ALA A 1 82 ? -10.518 -21.143 -2.250 1.00 47.44 82 ALA A O 1
ATOM 626 N N . GLN A 1 83 ? -9.524 -19.183 -2.710 1.00 42.44 83 GLN A N 1
ATOM 627 C CA . GLN A 1 83 ? -9.608 -18.592 -1.384 1.00 42.44 83 GLN A CA 1
ATOM 628 C C . GLN A 1 83 ? -10.362 -17.275 -1.616 1.00 42.44 83 GLN A C 1
ATOM 630 O O . GLN A 1 83 ? -9.766 -16.304 -2.074 1.00 42.44 83 GLN A O 1
ATOM 635 N N . GLN A 1 84 ? -11.684 -17.334 -1.791 1.00 38.34 84 GLN A N 1
ATOM 636 C CA . GLN A 1 84 ? -12.730 -17.543 -0.779 1.00 38.34 84 GLN A CA 1
ATOM 637 C C . GLN A 1 84 ? -12.988 -16.233 -0.020 1.00 38.34 84 GLN A C 1
ATOM 639 O O . GLN A 1 84 ? -12.201 -15.864 0.845 1.00 38.34 84 GLN A O 1
ATOM 644 N N . VAL A 1 85 ? -14.132 -15.638 -0.395 1.00 36.53 85 VAL A N 1
ATOM 645 C CA . VAL A 1 85 ? -14.873 -14.471 0.135 1.00 36.53 85 VAL A CA 1
ATOM 646 C C . VAL A 1 85 ? -14.215 -13.100 0.010 1.00 36.53 85 VAL A C 1
ATOM 648 O O . VAL A 1 85 ? -13.131 -12.877 0.587 1.00 36.53 85 VAL A O 1
#

Mean predicted aligned error: 12.04 Å

Nearest PDB structures (foldseek):
  7boz-assembly1_n  TM=4.759E-01  e=4.025E+00  Escherichia phage T7

Sequence (85 aa):
MPLRALVAVIVTTVVMLVPRAWADTAWERYKARFMMPDGRIIDTANGNVSHTEGQGFAMLLAVRITIVRRSTSCGSGRTTPAQQV

Foldseek 3Di:
DVVVVVVVVVVVVVVVPDDPPVLVVVLVVLCVPAQDPVRFGFDPVPPRDGDPVRSVVNVVSVVVVVVVVVVVVVVDPDDDDDPDD

pLDDT: mean 75.56, std 14.16, range [36.53, 93.25]

Radius of gyration: 19.11 Å; Cα contacts (8 Å, |Δi|>4): 34; chains: 1; bounding box: 56×36×33 Å

InterPro domains:
  IPR002037 Glycoside hydrolase, family 8 [PF01270] (13-64)
  IPR008928 Six-hairpin glycosidase superfamily [SSF48208] (4-64)
  IPR012341 Six-hairpin glycosidase-like superfamily [G3DSA:1.50.10.10] (18-70)

Secondary structure (DSSP, 8-state):
-HHHHHHHHHHHHHHHHS--THHHHHHHHHHHHHB-TTS-B-BTTTTTB--HHHHHHHHHHHHHHHHHHHHHHHS----------

Solvent-accessible surface area (backbone atoms only — not comparable to full-atom values): 5262 Å² total; per-residue (Å²): 119,66,68,64,54,51,52,49,53,51,52,54,54,54,64,71,66,60,80,84,68,57,62,65,59,50,50,54,53,46,40,76,73,30,47,44,98,89,72,49,36,41,37,78,88,67,81,59,44,66,50,74,66,52,46,53,50,52,51,56,51,52,52,53,51,51,53,50,52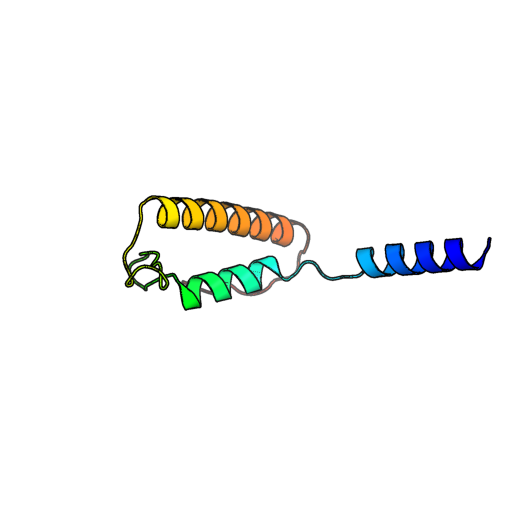,54,57,58,54,74,77,43,100,65,93,71,80,86,83,75,134